Protein AF-A0A2A3K2S1-F1 (afdb_monomer_lite)

pLDDT: mean 82.71, std 12.54, range [35.12, 93.5]

Radius of gyration: 16.86 Å; chains: 1; bounding box: 34×57×52 Å

Secondary structure (DSSP, 8-state):
-----------HHHHHHHHHHHHHHHHHHHTTT-----SHHHHHHHHHHTTT----GGGHHHHHHHHHHHHHHHHHHSTTHHHHHHHS--TT---SSHHHHHHHHHHHHHHHHHHHHHHHHHHHHHHHHHH--

Foldseek 3Di:
DDPPPPVPPCDLVNLLVQLLVLLLVLLVLPVPLPQPPDDPLLVVQSVCSNVSVQQDPVCPVSLVSVLVSLLVVLCVVPNPVSVVLVPDDCVPPDDPDPSNVSSSVSNNSSVSNVVSNVVSVVVVVVVVVVVVD

Organism: NCBI:txid1779329

Structure (mmCIF, N/CA/C/O backbone):
data_AF-A0A2A3K2S1-F1
#
_entry.id   AF-A0A2A3K2S1-F1
#
loop_
_atom_site.group_PDB
_atom_site.id
_atom_site.type_symbol
_atom_site.label_atom_id
_atom_site.label_alt_id
_atom_site.label_comp_id
_atom_site.label_asym_id
_atom_site.label_entity_id
_atom_site.label_seq_id
_atom_site.pdbx_PDB_ins_code
_atom_site.Cartn_x
_atom_site.Cartn_y
_atom_site.Cartn_z
_atom_site.occupancy
_atom_site.B_iso_or_equiv
_atom_site.auth_seq_id
_atom_site.auth_comp_id
_atom_site.auth_asym_id
_atom_site.auth_atom_id
_atom_site.pdbx_PDB_model_num
ATOM 1 N N . MET A 1 1 ? -2.572 38.953 6.526 1.00 39.50 1 MET A N 1
ATOM 2 C CA . MET A 1 1 ? -3.295 37.795 5.959 1.00 39.50 1 MET A CA 1
ATOM 3 C C . MET A 1 1 ? -2.946 36.579 6.797 1.00 39.50 1 MET A C 1
ATOM 5 O O . MET A 1 1 ? -1.830 36.091 6.692 1.00 39.50 1 MET A O 1
ATOM 9 N N . SER A 1 2 ? -3.841 36.164 7.693 1.00 35.12 2 SER A N 1
ATOM 10 C CA . SER A 1 2 ? -3.655 34.945 8.485 1.00 35.12 2 SER A CA 1
ATOM 11 C C . SER A 1 2 ? -4.175 33.776 7.658 1.00 35.12 2 SER A C 1
ATOM 13 O O . SER A 1 2 ? -5.363 33.738 7.340 1.00 35.12 2 SER A O 1
ATOM 15 N N . TYR A 1 3 ? -3.296 32.859 7.260 1.00 40.12 3 TYR A N 1
ATOM 16 C CA . TYR A 1 3 ? -3.715 31.600 6.656 1.00 40.12 3 TYR A CA 1
ATOM 17 C C . TYR A 1 3 ? -4.385 30.765 7.746 1.00 40.12 3 TYR A C 1
ATOM 19 O O . TYR A 1 3 ? -3.714 30.129 8.556 1.00 40.12 3 TYR A O 1
ATOM 27 N N . ASN A 1 4 ? -5.718 30.778 7.779 1.00 38.12 4 ASN A N 1
ATOM 28 C CA . ASN A 1 4 ? -6.486 29.767 8.490 1.00 38.12 4 ASN A CA 1
ATOM 29 C C . ASN A 1 4 ? -6.264 28.432 7.770 1.00 38.12 4 ASN A C 1
ATOM 31 O O . ASN A 1 4 ? -7.020 28.051 6.880 1.00 38.12 4 ASN A O 1
ATOM 35 N N . TYR A 1 5 ? -5.199 27.724 8.145 1.00 42.50 5 TYR A N 1
ATOM 36 C CA . TYR A 1 5 ? -5.083 26.294 7.906 1.00 42.50 5 TYR A CA 1
ATOM 37 C C . TYR A 1 5 ? -6.125 25.619 8.801 1.00 42.50 5 TYR A C 1
ATOM 39 O O . TYR A 1 5 ? -5.832 25.156 9.903 1.00 42.50 5 TYR A O 1
ATOM 47 N N . THR A 1 6 ? -7.380 25.595 8.356 1.00 43.88 6 THR A N 1
ATOM 48 C CA . THR A 1 6 ? -8.365 24.668 8.904 1.00 43.88 6 THR A CA 1
ATOM 49 C C . THR A 1 6 ? -7.849 23.285 8.540 1.00 43.88 6 THR A C 1
ATOM 51 O O . THR A 1 6 ? -8.040 22.809 7.422 1.00 43.88 6 THR A O 1
ATOM 54 N N . ARG A 1 7 ? -7.087 22.675 9.453 1.00 49.44 7 ARG A N 1
ATOM 55 C CA . ARG A 1 7 ? -6.652 21.284 9.368 1.00 49.44 7 ARG A CA 1
ATOM 56 C C . ARG A 1 7 ? -7.932 20.469 9.217 1.00 49.44 7 ARG A C 1
ATOM 58 O O . ARG A 1 7 ? -8.627 20.260 10.203 1.00 49.44 7 ARG A O 1
ATOM 65 N N . ARG A 1 8 ? -8.299 20.111 7.979 1.00 54.50 8 ARG A N 1
ATOM 66 C CA . ARG A 1 8 ? -9.458 19.254 7.714 1.00 54.50 8 ARG A CA 1
ATOM 67 C C . ARG A 1 8 ? -9.232 18.006 8.543 1.00 54.50 8 ARG A C 1
ATOM 69 O O . ARG A 1 8 ? -8.239 17.305 8.346 1.00 54.50 8 ARG A O 1
ATOM 76 N N . GLU A 1 9 ? -10.089 17.802 9.530 1.00 67.00 9 GLU A N 1
ATOM 77 C CA . GLU A 1 9 ? -10.007 16.638 10.382 1.00 67.00 9 GLU A CA 1
ATOM 78 C C . GLU A 1 9 ? -10.277 15.429 9.491 1.00 67.00 9 GLU A C 1
ATOM 80 O O . GLU A 1 9 ? -11.382 15.224 8.997 1.00 67.00 9 GLU A O 1
ATOM 85 N N . VAL A 1 10 ? -9.214 14.694 9.170 1.00 77.12 10 VAL A N 1
ATOM 86 C CA . VAL A 1 10 ? -9.299 13.531 8.295 1.00 77.12 10 VAL A CA 1
ATOM 87 C C . VAL A 1 10 ? -10.130 12.493 9.034 1.00 77.12 10 VAL A C 1
ATOM 89 O O . VAL A 1 10 ? -9.666 11.974 10.048 1.00 77.12 10 VAL A O 1
ATOM 92 N N . THR A 1 11 ? -11.357 12.225 8.588 1.00 87.62 11 THR A N 1
ATOM 93 C CA . THR A 1 11 ? -12.287 11.323 9.283 1.00 87.62 11 THR A CA 1
ATOM 94 C C . THR A 1 11 ? -11.838 9.863 9.174 1.00 87.62 11 THR A C 1
ATOM 96 O O . THR A 1 11 ? -10.968 9.520 8.370 1.00 87.62 11 THR A O 1
ATOM 99 N N . ILE A 1 12 ? -12.356 8.997 10.050 1.00 88.31 12 ILE A N 1
ATOM 100 C CA . ILE A 1 12 ? -11.995 7.571 10.000 1.00 88.31 12 ILE A CA 1
ATOM 101 C C . ILE A 1 12 ? -12.606 6.899 8.766 1.00 88.31 12 ILE A C 1
ATOM 103 O O . ILE A 1 12 ? -11.962 6.056 8.151 1.00 88.31 12 ILE A O 1
ATOM 107 N N . GLU A 1 13 ? -13.794 7.342 8.367 1.00 89.75 13 GLU A N 1
ATOM 108 C CA . GLU A 1 13 ? 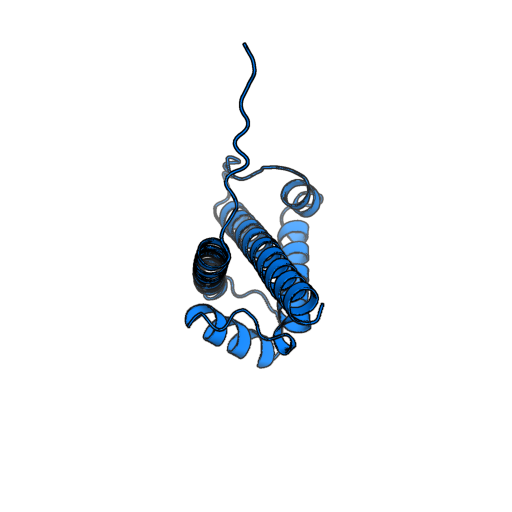-14.523 6.912 7.179 1.00 89.75 13 GLU A CA 1
ATOM 109 C C . GLU A 1 13 ? -13.726 7.237 5.919 1.00 89.75 13 GLU A C 1
ATOM 111 O O . GLU A 1 13 ? -13.501 6.358 5.093 1.00 89.75 13 GLU A O 1
ATOM 116 N N . TYR A 1 14 ? -13.202 8.463 5.825 1.00 90.31 14 TYR A N 1
ATOM 117 C CA . TYR A 1 14 ? -12.339 8.861 4.717 1.00 90.31 14 TYR A CA 1
ATOM 118 C C . TYR A 1 14 ? -11.067 8.007 4.654 1.00 90.31 14 TYR A C 1
ATOM 120 O O . TYR A 1 14 ? -10.665 7.566 3.582 1.00 90.31 14 TYR A O 1
ATOM 128 N N . LEU A 1 15 ? -10.424 7.736 5.798 1.00 90.81 15 LEU A N 1
ATOM 129 C CA . LEU A 1 15 ? -9.251 6.858 5.826 1.00 90.81 15 LEU A CA 1
ATOM 130 C C . LEU A 1 15 ? -9.605 5.424 5.420 1.00 90.81 15 LEU A C 1
ATOM 132 O O . LEU A 1 15 ? -8.823 4.798 4.715 1.00 90.81 15 LEU A O 1
ATOM 136 N N . ALA A 1 16 ? -10.757 4.901 5.842 1.00 91.00 16 ALA A N 1
ATOM 137 C CA . ALA A 1 16 ? -11.225 3.576 5.446 1.00 91.00 16 ALA A CA 1
ATOM 138 C C . ALA A 1 16 ? -11.445 3.487 3.932 1.00 91.00 16 ALA A C 1
ATOM 140 O O . ALA A 1 16 ? -10.903 2.584 3.295 1.00 91.00 16 ALA A O 1
ATOM 141 N N . GLU A 1 17 ? -12.152 4.455 3.350 1.00 92.19 17 GLU A N 1
ATOM 142 C CA . GLU A 1 17 ? -12.365 4.552 1.904 1.00 92.19 17 GLU A CA 1
ATOM 143 C C . GLU A 1 17 ? -11.037 4.638 1.139 1.00 92.19 17 GLU A C 1
ATOM 145 O O . GLU A 1 17 ? -10.824 3.912 0.164 1.00 92.19 17 GLU A O 1
ATOM 150 N N . LEU A 1 18 ? -10.109 5.470 1.618 1.00 91.56 18 LEU A N 1
ATOM 151 C CA . LEU A 1 18 ? -8.794 5.646 1.012 1.00 91.56 18 LEU A CA 1
ATOM 152 C C . LEU A 1 18 ? -7.985 4.339 1.022 1.00 91.56 18 LEU A C 1
ATOM 154 O O . LEU A 1 18 ? -7.410 3.954 0.005 1.00 91.56 18 LEU A O 1
ATOM 158 N N . VAL A 1 19 ? -7.966 3.624 2.152 1.00 93.38 19 VAL A N 1
ATOM 159 C CA . VAL A 1 19 ? -7.259 2.339 2.266 1.00 93.38 19 VAL A CA 1
ATOM 160 C C . VAL A 1 19 ? -7.872 1.291 1.341 1.00 93.38 19 VAL A C 1
ATOM 162 O O . VAL A 1 19 ? -7.123 0.595 0.660 1.00 93.38 19 VAL A O 1
ATOM 165 N N . ILE A 1 20 ? -9.203 1.185 1.288 1.00 92.75 20 ILE A N 1
ATOM 166 C CA . ILE A 1 20 ? -9.900 0.237 0.404 1.00 92.75 20 ILE A CA 1
ATOM 167 C C . ILE A 1 20 ? -9.581 0.546 -1.064 1.00 92.75 20 ILE A C 1
ATOM 169 O O . ILE A 1 20 ? -9.239 -0.360 -1.825 1.00 92.75 20 ILE A O 1
ATOM 173 N N . THR A 1 21 ? -9.608 1.824 -1.445 1.00 92.06 21 THR A N 1
ATOM 174 C CA . THR A 1 21 ? -9.297 2.273 -2.809 1.00 92.06 21 THR A CA 1
ATOM 175 C C . THR A 1 21 ? -7.864 1.916 -3.205 1.00 92.06 21 THR A C 1
ATOM 177 O O . THR A 1 21 ? -7.638 1.323 -4.263 1.00 92.06 21 THR A O 1
ATOM 180 N N . HIS A 1 22 ? -6.882 2.212 -2.348 1.00 92.69 22 HIS A N 1
ATOM 181 C CA . HIS A 1 22 ? -5.489 1.863 -2.630 1.00 92.69 22 HIS A CA 1
ATOM 182 C C . HIS A 1 22 ? -5.251 0.347 -2.631 1.00 92.69 22 HIS A C 1
ATOM 184 O O . HIS A 1 22 ? -4.453 -0.137 -3.429 1.00 92.69 22 HIS A O 1
ATOM 190 N N . ALA A 1 23 ? -5.952 -0.415 -1.790 1.00 90.94 23 ALA A N 1
ATOM 191 C CA . ALA A 1 23 ? -5.841 -1.871 -1.744 1.00 90.94 23 ALA A CA 1
ATOM 192 C C . ALA A 1 23 ? -6.355 -2.544 -3.023 1.00 90.94 23 ALA A C 1
ATOM 194 O O . ALA A 1 23 ? -5.703 -3.453 -3.547 1.00 90.94 23 ALA A O 1
ATOM 195 N N . ALA A 1 24 ? -7.492 -2.078 -3.546 1.00 88.25 24 ALA A N 1
ATOM 196 C CA . ALA A 1 24 ? -8.015 -2.521 -4.834 1.00 88.25 24 ALA A CA 1
ATOM 197 C C . ALA A 1 24 ? -7.027 -2.178 -5.957 1.00 88.25 24 ALA A C 1
ATOM 199 O O . ALA A 1 24 ? -6.598 -3.062 -6.697 1.00 88.25 24 ALA A O 1
ATOM 200 N N . GLY A 1 25 ? -6.554 -0.926 -5.993 1.00 87.06 25 GLY A N 1
ATOM 201 C CA . GLY A 1 25 ? -5.570 -0.478 -6.976 1.00 87.06 25 GLY A CA 1
ATOM 202 C C . GLY A 1 25 ? -4.254 -1.262 -6.938 1.00 87.06 25 GLY A C 1
ATOM 203 O O . GLY A 1 25 ? -3.698 -1.549 -7.996 1.00 87.06 25 GLY A O 1
ATOM 204 N N . LEU A 1 26 ? -3.766 -1.624 -5.746 1.00 88.06 26 LEU A N 1
ATOM 205 C CA . LEU A 1 26 ? -2.585 -2.473 -5.569 1.00 88.06 26 LEU A CA 1
ATOM 206 C C . LEU A 1 26 ? -2.838 -3.905 -6.064 1.00 88.06 26 LEU A C 1
ATOM 208 O O . LEU A 1 26 ? -1.985 -4.496 -6.722 1.00 88.06 26 LEU A O 1
ATOM 212 N N . SER A 1 27 ? -4.010 -4.466 -5.765 1.00 86.62 27 SER A N 1
ATOM 213 C CA . SER A 1 27 ? -4.372 -5.831 -6.167 1.00 86.62 27 SER A CA 1
ATOM 214 C C . SER A 1 27 ? -4.496 -5.965 -7.686 1.00 86.62 27 SER A C 1
ATOM 216 O O . SER A 1 27 ? -4.009 -6.941 -8.265 1.00 86.62 27 SER A O 1
ATOM 218 N N . ASP A 1 28 ? -5.083 -4.960 -8.336 1.00 85.56 28 ASP A N 1
ATOM 219 C CA . ASP A 1 28 ? -5.253 -4.916 -9.788 1.00 85.56 28 ASP A CA 1
ATOM 220 C C . ASP A 1 28 ? -3.914 -4.788 -10.518 1.00 85.56 28 ASP A C 1
ATOM 222 O O . ASP A 1 28 ? -3.673 -5.506 -11.490 1.00 85.56 28 ASP A O 1
ATOM 226 N N . CYS A 1 29 ? -3.005 -3.930 -10.034 1.00 82.81 29 CYS A N 1
ATOM 227 C CA . CYS A 1 29 ? -1.687 -3.786 -10.653 1.00 82.81 29 CYS A CA 1
ATOM 228 C C . CYS A 1 29 ? -0.750 -4.966 -10.355 1.00 82.81 29 CYS A C 1
ATOM 230 O O . CYS A 1 29 ? 0.172 -5.222 -11.126 1.00 82.81 29 CYS A O 1
ATOM 232 N N . TRP A 1 30 ? -0.989 -5.714 -9.272 1.00 80.75 30 TRP A N 1
ATOM 233 C CA . TRP A 1 30 ? -0.172 -6.873 -8.911 1.00 80.75 30 TRP A CA 1
ATOM 234 C C . TRP A 1 30 ? -0.399 -8.084 -9.814 1.00 80.75 30 TRP A C 1
ATOM 236 O O . TRP A 1 30 ? 0.555 -8.743 -10.227 1.00 80.75 30 TRP A O 1
ATOM 246 N N . ARG A 1 31 ? -1.663 -8.383 -10.134 1.00 72.69 31 ARG A N 1
ATOM 247 C CA . ARG A 1 31 ? -2.060 -9.580 -10.893 1.00 72.69 31 ARG A CA 1
ATOM 248 C C . ARG A 1 31 ? -1.275 -9.794 -12.206 1.00 72.69 31 ARG A C 1
ATOM 250 O O . ARG A 1 31 ? -0.895 -10.936 -12.452 1.00 72.69 31 ARG A O 1
ATOM 257 N N . PRO A 1 32 ? -1.000 -8.769 -13.039 1.00 68.31 32 PRO A N 1
ATOM 258 C CA . PRO A 1 32 ? -0.224 -8.942 -14.271 1.00 68.31 32 PRO A CA 1
ATOM 259 C C . PRO A 1 32 ? 1.304 -8.917 -14.085 1.00 68.31 32 PRO A C 1
ATOM 261 O O . PRO A 1 32 ? 2.024 -9.303 -15.003 1.00 68.31 32 PRO A O 1
ATOM 264 N N . ALA A 1 33 ? 1.825 -8.465 -12.941 1.00 64.88 33 ALA A N 1
ATOM 265 C CA . ALA A 1 33 ? 3.247 -8.143 -12.791 1.00 64.88 33 ALA A CA 1
ATOM 266 C C . ALA A 1 33 ? 4.176 -9.359 -12.681 1.00 64.88 33 ALA A C 1
ATOM 268 O O . ALA A 1 33 ? 5.383 -9.213 -12.838 1.00 64.88 33 ALA A O 1
ATOM 269 N N . SER A 1 34 ? 3.631 -10.555 -12.426 1.00 65.75 34 SER A N 1
ATOM 270 C CA . SER A 1 34 ? 4.384 -11.821 -12.362 1.00 65.75 34 SER A CA 1
ATOM 271 C C . SER A 1 34 ? 5.621 -11.784 -11.444 1.00 65.75 34 SER A C 1
ATOM 273 O O . SER A 1 34 ? 6.560 -12.555 -11.632 1.00 65.75 34 SER A O 1
ATOM 275 N N . LEU A 1 35 ? 5.630 -10.895 -10.442 1.00 71.19 35 LEU A N 1
ATOM 276 C CA . LEU A 1 35 ? 6.706 -10.802 -9.460 1.00 71.19 35 LEU A CA 1
ATOM 277 C C . LEU A 1 35 ? 6.710 -12.058 -8.595 1.00 71.19 35 LEU A C 1
ATOM 279 O O . LEU A 1 35 ? 5.676 -12.441 -8.041 1.00 71.19 35 LEU A O 1
ATOM 283 N N . ASN A 1 36 ? 7.877 -12.688 -8.466 1.00 67.56 36 ASN A N 1
ATOM 284 C CA . ASN A 1 36 ? 8.015 -13.924 -7.710 1.00 67.56 36 ASN A CA 1
ATOM 285 C C . ASN A 1 36 ? 8.048 -13.636 -6.201 1.00 67.56 36 ASN A C 1
ATOM 287 O O . ASN A 1 36 ? 9.101 -13.613 -5.568 1.00 67.56 36 ASN A O 1
ATOM 291 N N . VAL A 1 37 ? 6.877 -13.375 -5.624 1.00 70.56 37 VAL A N 1
ATOM 292 C CA . VAL A 1 37 ? 6.666 -13.443 -4.178 1.00 70.56 37 VAL A CA 1
ATOM 293 C C . VAL A 1 37 ? 6.137 -14.838 -3.897 1.00 70.56 37 VAL A C 1
ATOM 295 O O . VAL A 1 37 ? 5.006 -15.156 -4.242 1.00 70.56 37 VAL A O 1
ATOM 298 N N . GLU A 1 38 ? 6.955 -15.714 -3.326 1.00 64.38 38 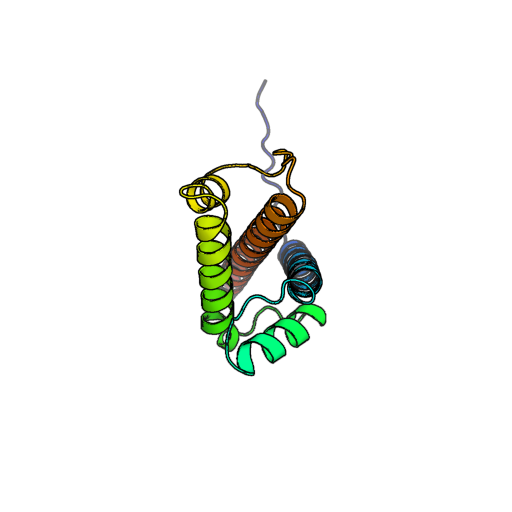GLU A N 1
ATOM 299 C CA . GLU A 1 38 ? 6.531 -17.095 -3.103 1.00 64.38 38 GLU A CA 1
ATOM 300 C C . GLU A 1 38 ? 5.462 -17.206 -1.998 1.00 64.38 38 GLU A C 1
ATOM 302 O O . GLU A 1 38 ? 5.477 -16.502 -0.986 1.00 64.38 38 GLU A O 1
ATOM 307 N N . GLY A 1 39 ? 4.530 -18.149 -2.179 1.00 67.44 39 GLY A N 1
ATOM 308 C CA . GLY A 1 39 ? 3.707 -18.700 -1.098 1.00 67.44 39 GLY A CA 1
ATOM 309 C C . GLY A 1 39 ? 2.249 -18.233 -1.049 1.00 67.44 39 GLY A C 1
ATOM 310 O O . GLY A 1 39 ? 1.951 -17.050 -1.004 1.00 67.44 39 GLY A O 1
ATOM 311 N N . ARG A 1 40 ? 1.317 -19.188 -0.932 1.00 75.88 40 ARG A N 1
ATOM 312 C CA . ARG A 1 40 ? -0.158 -19.025 -0.918 1.00 75.88 40 ARG A CA 1
ATOM 313 C C . ARG A 1 40 ? -0.709 -17.835 -0.111 1.00 75.88 40 ARG A C 1
ATOM 315 O O . ARG A 1 40 ? -1.761 -17.296 -0.438 1.00 75.88 40 ARG A O 1
ATOM 322 N N . ARG A 1 41 ? 0.002 -17.416 0.939 1.00 80.38 41 ARG A N 1
ATOM 323 C CA . ARG A 1 41 ? -0.373 -16.308 1.826 1.00 80.38 41 ARG A CA 1
ATOM 324 C C . ARG A 1 41 ? -0.464 -14.956 1.107 1.00 80.38 41 ARG A C 1
ATOM 326 O O . ARG A 1 41 ? -1.375 -14.199 1.417 1.00 80.38 41 ARG A O 1
ATOM 333 N N . HIS A 1 42 ? 0.419 -14.658 0.148 1.00 83.25 42 HIS A N 1
ATOM 334 C CA . HIS A 1 42 ? 0.349 -13.383 -0.582 1.00 83.25 42 HIS A CA 1
ATOM 335 C C . HIS A 1 42 ? -0.874 -13.332 -1.511 1.00 83.25 42 HIS A C 1
ATOM 337 O O . HIS A 1 42 ? -1.551 -12.311 -1.573 1.00 83.25 42 HIS A O 1
ATOM 343 N N . GLN A 1 43 ? -1.205 -14.444 -2.177 1.00 82.50 43 GLN A N 1
ATOM 344 C CA . GLN A 1 43 ? -2.372 -14.527 -3.064 1.00 82.50 43 GLN A CA 1
ATOM 345 C C . GLN A 1 43 ? -3.663 -14.310 -2.277 1.00 82.50 43 GLN A C 1
ATOM 347 O O . GLN A 1 43 ? -4.475 -13.465 -2.640 1.00 82.50 43 GLN A O 1
ATOM 352 N N . MET A 1 44 ? -3.798 -14.994 -1.137 1.00 84.81 44 MET A N 1
ATOM 353 C CA . MET A 1 44 ? -4.952 -14.832 -0.251 1.00 84.81 44 MET A CA 1
ATOM 354 C C . MET A 1 44 ? -5.078 -13.402 0.296 1.00 84.81 44 MET A C 1
ATOM 356 O O . MET A 1 44 ? -6.191 -12.892 0.414 1.00 84.81 44 MET A O 1
ATOM 360 N N . MET A 1 45 ? -3.957 -12.745 0.613 1.00 90.50 45 MET A N 1
ATOM 361 C CA . MET A 1 45 ? -3.942 -11.339 1.031 1.00 90.50 45 MET A CA 1
ATOM 362 C C . MET A 1 45 ? -4.458 -10.421 -0.087 1.00 90.50 45 MET A C 1
ATOM 364 O O . MET A 1 45 ? -5.334 -9.601 0.164 1.00 90.50 45 MET A O 1
ATOM 368 N N . LEU A 1 46 ? -3.977 -10.578 -1.323 1.00 86.12 46 LEU A N 1
ATOM 369 C CA . LEU A 1 46 ? -4.415 -9.755 -2.460 1.00 86.12 46 LEU A CA 1
ATOM 370 C C . LEU A 1 46 ? -5.896 -9.978 -2.803 1.00 86.12 46 LEU A C 1
ATOM 372 O O . LEU A 1 46 ? -6.626 -9.028 -3.070 1.00 86.12 46 LEU A O 1
ATOM 376 N N . GLU A 1 47 ? -6.384 -11.217 -2.731 1.00 86.62 47 GLU A N 1
ATOM 377 C CA . GLU A 1 47 ? -7.812 -11.527 -2.901 1.00 86.62 47 GLU A CA 1
ATOM 378 C C . GLU A 1 47 ? -8.689 -10.898 -1.812 1.00 86.62 47 GLU A C 1
ATOM 380 O O . GLU A 1 47 ? -9.846 -10.543 -2.045 1.00 86.62 47 GLU A O 1
ATOM 385 N N . ARG A 1 48 ? -8.168 -10.793 -0.590 1.00 89.00 48 ARG A N 1
ATOM 386 C CA . ARG A 1 48 ? -8.834 -10.099 0.513 1.00 89.00 48 ARG A CA 1
ATOM 387 C C . ARG A 1 48 ? -8.816 -8.585 0.315 1.00 89.00 48 ARG A C 1
ATOM 389 O O . ARG A 1 48 ? -9.852 -7.947 0.467 1.00 89.00 48 ARG A O 1
ATOM 396 N N . PHE A 1 49 ? -7.690 -8.021 -0.109 1.00 90.44 49 PHE A N 1
ATOM 397 C CA . PHE A 1 49 ? -7.560 -6.596 -0.419 1.00 90.44 49 PHE A CA 1
ATOM 398 C C . PHE A 1 49 ? -8.517 -6.154 -1.526 1.00 90.44 49 PHE A C 1
ATOM 400 O O . PHE A 1 49 ? -9.197 -5.144 -1.360 1.00 90.44 49 PHE A O 1
ATOM 407 N N . ALA A 1 50 ? -8.672 -6.954 -2.584 1.00 86.12 50 ALA A N 1
ATOM 408 C CA . ALA A 1 50 ? -9.653 -6.711 -3.643 1.00 86.12 50 ALA A CA 1
ATOM 409 C C . ALA A 1 50 ? -11.115 -6.689 -3.146 1.00 86.12 50 ALA A C 1
ATOM 411 O O . ALA A 1 50 ? -11.982 -6.123 -3.804 1.00 86.12 50 ALA A O 1
ATOM 412 N N . ARG A 1 51 ? -11.398 -7.292 -1.984 1.00 87.25 51 ARG A N 1
ATOM 413 C CA . ARG A 1 51 ? -12.720 -7.298 -1.331 1.00 87.25 51 ARG A CA 1
ATOM 414 C C . ARG A 1 51 ? -12.862 -6.248 -0.223 1.00 87.25 51 ARG A C 1
ATOM 416 O O . ARG A 1 51 ? -13.925 -6.159 0.380 1.00 87.25 51 ARG A O 1
ATOM 423 N N . GLY A 1 52 ? -11.817 -5.463 0.048 1.00 85.44 52 GLY A N 1
ATOM 424 C CA . GLY A 1 52 ? -11.802 -4.451 1.109 1.00 85.44 52 GLY A CA 1
ATOM 425 C C . GLY A 1 52 ? -11.348 -4.958 2.485 1.00 85.44 52 GLY A C 1
ATOM 426 O O . GLY A 1 52 ? -11.277 -4.170 3.427 1.00 85.44 52 GLY A O 1
ATOM 427 N N . ASP A 1 53 ? -10.955 -6.229 2.615 1.00 89.19 53 ASP A N 1
ATOM 428 C CA . ASP A 1 53 ? -10.447 -6.806 3.868 1.00 89.19 53 ASP A CA 1
ATOM 429 C C . ASP A 1 53 ? -8.976 -6.426 4.094 1.00 89.19 53 ASP A C 1
ATOM 431 O O . ASP A 1 53 ? -8.062 -7.231 3.904 1.00 89.19 53 ASP A O 1
ATOM 435 N N . VAL A 1 54 ? -8.745 -5.177 4.500 1.00 89.56 54 VAL A N 1
ATOM 436 C CA . VAL A 1 54 ? -7.425 -4.517 4.468 1.00 89.56 54 VAL A CA 1
ATOM 437 C C . VAL A 1 54 ? -6.760 -4.329 5.829 1.00 89.56 54 VAL A C 1
ATOM 439 O O . VAL A 1 54 ? -5.608 -3.912 5.894 1.00 89.56 54 VAL A O 1
ATOM 442 N N . LEU A 1 55 ? -7.454 -4.611 6.934 1.00 88.38 55 LEU A N 1
ATOM 443 C CA . LEU A 1 55 ? -6.981 -4.303 8.293 1.00 88.38 55 LEU A CA 1
ATOM 444 C C . LEU A 1 55 ? -6.459 -5.506 9.088 1.00 88.38 55 LEU A C 1
ATOM 446 O O . LEU A 1 55 ? -6.088 -5.337 10.244 1.00 88.38 55 LEU A O 1
ATOM 450 N N . ASP A 1 56 ? -6.405 -6.698 8.498 1.00 88.31 56 ASP A N 1
ATOM 451 C CA . ASP A 1 56 ? -5.934 -7.901 9.189 1.00 88.31 56 ASP A CA 1
ATOM 452 C C . ASP A 1 56 ? -4.425 -7.831 9.463 1.00 88.31 56 ASP A C 1
ATOM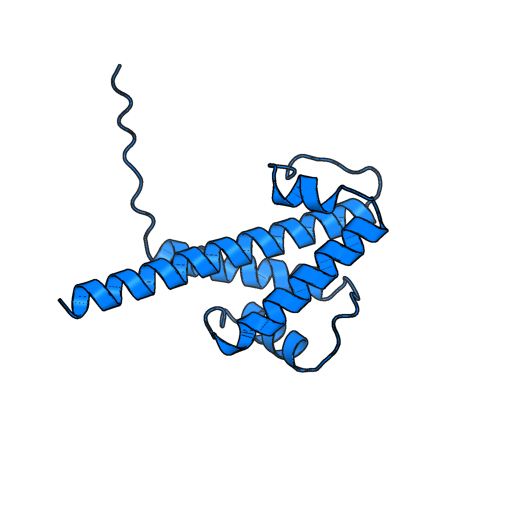 454 O O . ASP A 1 56 ? -3.608 -7.717 8.547 1.00 88.31 56 ASP A O 1
ATOM 458 N N . ASP A 1 57 ? -4.050 -7.918 10.735 1.00 87.25 57 ASP A N 1
ATOM 459 C CA . ASP A 1 57 ? -2.661 -7.875 11.198 1.00 87.25 57 ASP A CA 1
ATOM 460 C C . ASP A 1 57 ? -1.838 -9.065 10.680 1.00 87.25 57 ASP A C 1
ATOM 462 O O . ASP A 1 57 ? -0.618 -8.976 10.532 1.00 87.25 57 ASP A O 1
ATOM 466 N N . ARG A 1 58 ? -2.494 -10.181 10.337 1.00 87.19 58 ARG A N 1
ATOM 467 C CA . ARG A 1 58 ? -1.828 -11.364 9.773 1.00 87.19 58 ARG A CA 1
ATOM 468 C C . ARG A 1 58 ? -1.248 -11.103 8.384 1.00 87.19 58 ARG A C 1
ATOM 470 O O . ARG A 1 58 ? -0.426 -11.901 7.930 1.00 87.19 58 ARG A O 1
ATOM 477 N N . ASP A 1 59 ? -1.623 -10.014 7.725 1.00 88.88 59 ASP A N 1
ATOM 478 C CA . ASP A 1 59 ? -1.093 -9.663 6.409 1.00 88.88 59 ASP A CA 1
ATOM 479 C C . ASP A 1 59 ? 0.210 -8.872 6.473 1.00 88.88 59 ASP A C 1
ATOM 481 O O . ASP A 1 59 ? 0.874 -8.747 5.451 1.00 88.88 59 ASP A O 1
ATOM 485 N N . ASP A 1 60 ? 0.615 -8.374 7.647 1.00 90.00 60 ASP A N 1
ATOM 486 C CA . ASP A 1 60 ? 1.750 -7.449 7.776 1.00 90.00 60 ASP A CA 1
ATOM 487 C C . ASP A 1 60 ? 3.037 -8.031 7.165 1.00 90.00 60 ASP A C 1
ATOM 489 O O . ASP A 1 60 ? 3.682 -7.386 6.340 1.00 90.00 60 ASP A O 1
ATOM 493 N N . ALA A 1 61 ? 3.352 -9.291 7.476 1.00 88.75 61 ALA A N 1
ATOM 494 C CA . ALA A 1 61 ? 4.528 -9.972 6.930 1.00 88.75 61 ALA A CA 1
ATOM 495 C C . ALA A 1 61 ? 4.440 -10.207 5.410 1.00 88.75 61 ALA A C 1
ATOM 497 O O . ALA A 1 61 ? 5.447 -10.133 4.709 1.00 88.75 61 ALA A O 1
ATOM 498 N N . ALA A 1 62 ? 3.242 -10.490 4.887 1.00 88.50 62 ALA A N 1
ATOM 499 C CA . ALA A 1 62 ? 3.040 -10.704 3.4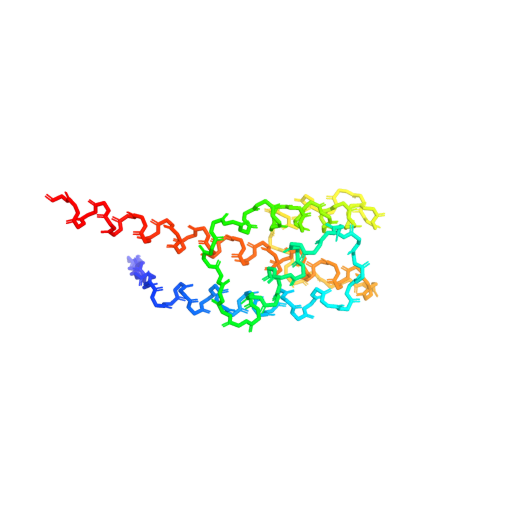55 1.00 88.50 62 ALA A CA 1
ATOM 500 C C . ALA A 1 62 ? 3.121 -9.379 2.679 1.00 88.50 62 ALA A C 1
ATOM 502 O O . ALA A 1 62 ? 3.745 -9.323 1.622 1.00 88.50 62 ALA A O 1
ATOM 503 N N . LEU A 1 63 ? 2.564 -8.300 3.234 1.00 89.94 63 LEU A N 1
ATOM 504 C CA . LEU A 1 63 ? 2.641 -6.952 2.677 1.00 89.94 63 LEU A CA 1
ATOM 505 C C . LEU A 1 63 ? 4.079 -6.414 2.675 1.00 89.94 63 LEU A C 1
ATOM 507 O O . LEU A 1 63 ? 4.490 -5.743 1.725 1.00 89.94 63 LEU A O 1
ATOM 511 N N . GLU A 1 64 ? 4.852 -6.715 3.719 1.00 90.62 64 GLU A N 1
ATOM 512 C CA . GLU A 1 64 ? 6.274 -6.379 3.782 1.00 90.62 64 GLU A CA 1
ATOM 513 C C . GLU A 1 64 ? 7.081 -7.149 2.729 1.00 90.62 64 GLU A C 1
ATOM 515 O O . GLU A 1 64 ? 7.907 -6.556 2.035 1.00 90.62 64 GLU A O 1
ATOM 520 N N . ALA A 1 65 ? 6.819 -8.450 2.562 1.00 89.12 65 ALA A N 1
ATOM 521 C CA . ALA A 1 65 ? 7.465 -9.265 1.533 1.00 89.12 65 ALA A CA 1
ATOM 522 C C . ALA A 1 65 ? 7.160 -8.750 0.116 1.00 89.12 65 ALA A C 1
ATOM 524 O O . ALA A 1 65 ? 8.070 -8.634 -0.703 1.00 89.12 65 ALA A O 1
ATOM 525 N N . VAL A 1 66 ? 5.906 -8.364 -0.143 1.00 88.31 66 VAL A N 1
ATOM 526 C CA . VAL A 1 66 ? 5.484 -7.698 -1.386 1.00 88.31 66 VAL A CA 1
ATOM 527 C C . VAL A 1 66 ? 6.279 -6.413 -1.630 1.00 88.31 66 VAL A C 1
ATOM 529 O O . VAL A 1 66 ? 6.817 -6.221 -2.719 1.00 88.31 66 VAL A O 1
ATOM 532 N N . GLY A 1 67 ? 6.420 -5.565 -0.608 1.00 90.38 67 GLY A N 1
ATOM 533 C CA . GLY A 1 67 ? 7.207 -4.335 -0.705 1.00 90.38 67 GLY A CA 1
ATOM 534 C C . GLY A 1 67 ? 8.680 -4.588 -1.010 1.00 90.38 67 GLY A C 1
ATOM 535 O O . GLY A 1 67 ? 9.252 -3.951 -1.889 1.00 90.38 67 GLY A O 1
ATOM 536 N N . LYS A 1 68 ? 9.291 -5.560 -0.325 1.00 90.75 68 LYS A N 1
ATOM 537 C CA . LYS A 1 68 ? 10.686 -5.962 -0.560 1.00 90.75 68 LYS A CA 1
ATOM 538 C C . LYS A 1 68 ? 10.904 -6.467 -1.984 1.00 90.75 68 LYS A C 1
ATOM 540 O O . LYS A 1 68 ? 11.899 -6.097 -2.599 1.00 90.75 68 LYS A O 1
ATOM 545 N N . ALA A 1 69 ? 9.977 -7.264 -2.510 1.00 88.94 69 ALA A N 1
ATOM 546 C CA . ALA A 1 69 ? 10.054 -7.759 -3.879 1.00 88.94 69 ALA A CA 1
ATOM 547 C C . ALA A 1 69 ? 9.932 -6.629 -4.913 1.00 88.94 69 ALA A C 1
ATOM 549 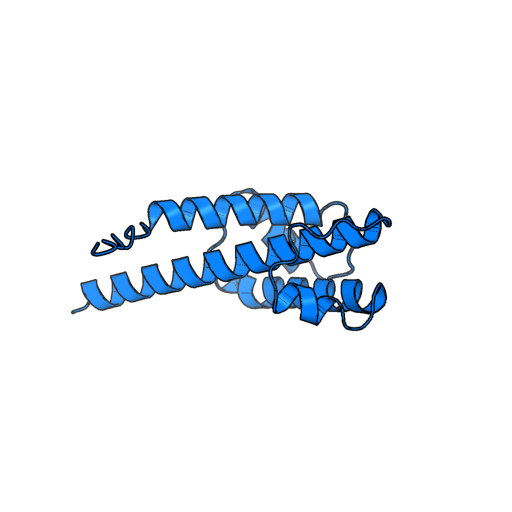O O . ALA A 1 69 ? 10.717 -6.601 -5.853 1.00 88.94 69 ALA A O 1
ATOM 550 N N . LEU A 1 70 ? 9.021 -5.667 -4.711 1.00 88.94 70 LEU A N 1
ATOM 551 C CA . LEU A 1 70 ? 8.908 -4.488 -5.582 1.00 88.94 70 LEU A CA 1
ATOM 552 C C . LEU A 1 70 ? 10.181 -3.650 -5.589 1.00 88.94 70 LEU A C 1
ATOM 554 O O . LEU A 1 70 ? 10.654 -3.255 -6.648 1.00 88.94 70 LEU A O 1
ATOM 558 N N . ILE A 1 71 ? 10.733 -3.387 -4.405 1.00 90.88 71 ILE A N 1
ATOM 559 C CA . ILE A 1 71 ? 11.969 -2.617 -4.264 1.00 90.88 71 ILE A CA 1
ATOM 560 C C . ILE A 1 71 ? 13.110 -3.328 -4.990 1.00 90.88 71 ILE A C 1
ATOM 562 O O . ILE A 1 71 ? 13.814 -2.690 -5.764 1.00 90.88 71 ILE A O 1
ATOM 566 N N . ALA A 1 72 ? 13.272 -4.637 -4.779 1.00 90.06 72 ALA A N 1
ATOM 567 C CA . ALA A 1 72 ? 14.323 -5.416 -5.424 1.00 90.06 72 ALA A CA 1
ATOM 568 C C . ALA A 1 72 ? 14.174 -5.460 -6.953 1.00 90.06 72 ALA A C 1
ATOM 570 O O . ALA A 1 72 ? 15.171 -5.359 -7.662 1.00 90.06 72 ALA A O 1
ATOM 571 N N . ASP A 1 73 ? 12.946 -5.582 -7.459 1.00 88.81 73 ASP A N 1
ATOM 572 C CA . ASP A 1 73 ? 12.671 -5.595 -8.896 1.00 88.81 73 ASP A CA 1
ATOM 573 C C . ASP A 1 73 ? 12.974 -4.236 -9.543 1.00 88.81 73 ASP A C 1
ATOM 575 O O . ASP A 1 73 ? 13.734 -4.168 -10.507 1.00 88.81 73 ASP A O 1
ATOM 579 N N . VAL A 1 74 ? 12.487 -3.138 -8.951 1.00 89.00 74 VAL A N 1
ATOM 580 C CA . VAL A 1 74 ? 12.789 -1.771 -9.411 1.00 89.00 74 VAL A CA 1
ATOM 581 C C . VAL A 1 74 ? 14.292 -1.494 -9.375 1.00 89.00 74 VAL A C 1
ATOM 583 O O . VAL A 1 74 ? 14.838 -0.953 -10.332 1.00 89.00 74 VAL A O 1
ATOM 586 N N . GLU A 1 75 ? 14.973 -1.884 -8.298 1.00 89.06 75 GLU A N 1
ATOM 587 C CA . GLU A 1 75 ? 16.420 -1.706 -8.146 1.00 89.06 75 GLU A CA 1
ATOM 588 C C . GLU A 1 75 ? 17.214 -2.522 -9.178 1.00 89.06 75 GLU A C 1
ATOM 590 O O . GLU A 1 75 ? 18.236 -2.060 -9.684 1.00 89.06 75 GLU A O 1
ATOM 595 N N . GLY A 1 76 ? 16.727 -3.718 -9.529 1.00 88.62 76 GLY A N 1
ATOM 596 C CA . GLY A 1 76 ? 17.297 -4.547 -10.590 1.00 88.62 76 GLY A CA 1
ATOM 597 C C . GLY A 1 76 ? 17.122 -3.946 -11.987 1.00 88.62 76 GLY A C 1
ATOM 598 O O . GLY A 1 76 ? 17.972 -4.154 -12.852 1.00 88.62 76 GLY A O 1
ATOM 599 N N . MET A 1 77 ? 16.051 -3.178 -12.209 1.00 87.38 77 MET A N 1
ATOM 600 C CA . MET A 1 77 ? 15.812 -2.464 -13.466 1.00 87.38 77 MET A CA 1
ATOM 601 C C . MET A 1 77 ? 16.597 -1.152 -13.562 1.00 87.38 77 MET A C 1
ATOM 603 O O . MET A 1 77 ? 17.123 -0.828 -14.628 1.00 87.38 77 MET A O 1
ATOM 607 N N . LEU A 1 78 ? 16.651 -0.384 -12.471 1.00 86.31 78 LEU A N 1
ATOM 608 C CA . LEU A 1 78 ? 17.327 0.906 -12.400 1.00 86.31 78 LEU A CA 1
ATOM 609 C C . LEU A 1 78 ? 17.950 1.100 -11.002 1.00 86.31 78 LEU A C 1
ATOM 611 O O . LEU A 1 78 ? 17.258 1.501 -10.064 1.00 86.31 78 LEU A O 1
ATOM 615 N N . PRO A 1 79 ? 19.260 0.841 -10.842 1.00 88.81 79 PRO A N 1
ATOM 616 C CA . PRO A 1 79 ? 19.933 0.974 -9.553 1.00 88.81 79 PRO A CA 1
ATOM 617 C C . PRO A 1 79 ? 19.824 2.386 -8.955 1.00 88.81 79 PRO A C 1
ATOM 619 O O . PRO A 1 79 ? 19.984 3.390 -9.649 1.00 88.81 79 PRO A O 1
ATOM 622 N N . GLY A 1 80 ? 19.563 2.465 -7.653 1.00 84.06 80 GLY A N 1
ATOM 623 C CA . GLY A 1 80 ? 19.338 3.680 -6.870 1.00 84.06 80 GLY A CA 1
ATOM 624 C C . GLY A 1 80 ? 17.928 4.258 -6.988 1.00 84.06 80 GLY A C 1
ATOM 625 O O . GLY A 1 80 ? 17.567 5.159 -6.225 1.00 84.06 80 GLY A O 1
ATOM 626 N N . TYR A 1 81 ? 17.113 3.754 -7.916 1.00 84.19 81 TYR A N 1
ATOM 627 C CA . TYR A 1 81 ? 15.833 4.365 -8.245 1.00 84.19 81 TYR A CA 1
ATOM 628 C C . TYR A 1 81 ? 14.743 4.069 -7.215 1.00 84.19 81 TYR A C 1
ATOM 630 O O . TYR A 1 81 ? 13.940 4.944 -6.892 1.00 84.19 81 TYR A O 1
ATOM 638 N N . SER A 1 82 ? 14.766 2.884 -6.602 1.00 82.75 82 SER A N 1
ATOM 639 C CA . SER A 1 82 ? 13.818 2.539 -5.538 1.00 82.75 82 SER A CA 1
ATOM 640 C C . SER A 1 82 ? 13.882 3.534 -4.365 1.00 82.75 82 SER A C 1
ATOM 642 O O . SER A 1 82 ? 12.855 3.951 -3.829 1.00 82.75 82 SER A O 1
ATOM 644 N N . ALA A 1 83 ? 15.083 3.998 -4.007 1.00 83.50 83 ALA A N 1
ATOM 645 C CA . ALA A 1 83 ? 15.286 4.990 -2.956 1.00 83.50 83 ALA A CA 1
ATOM 646 C C . ALA A 1 83 ? 14.765 6.386 -3.336 1.00 83.50 83 ALA A C 1
ATOM 648 O O . ALA A 1 83 ? 14.347 7.127 -2.445 1.00 83.50 83 ALA A O 1
ATOM 649 N N . LEU A 1 84 ? 14.785 6.744 -4.625 1.00 81.31 84 LEU A N 1
ATOM 650 C CA . LEU A 1 84 ? 14.228 8.004 -5.121 1.00 81.31 84 LEU A CA 1
ATOM 651 C C . LEU A 1 84 ? 12.701 8.002 -5.005 1.00 81.31 84 LEU A C 1
ATOM 653 O O . LEU A 1 84 ? 12.149 8.933 -4.421 1.00 81.31 84 LEU A O 1
ATOM 657 N N . ILE A 1 85 ? 12.046 6.920 -5.439 1.00 82.38 85 ILE A N 1
ATOM 658 C CA . ILE A 1 85 ? 10.586 6.759 -5.323 1.00 82.38 85 ILE A CA 1
ATOM 659 C C . ILE A 1 85 ? 10.144 6.846 -3.860 1.00 82.38 85 ILE A C 1
ATOM 661 O O . ILE A 1 85 ? 9.210 7.564 -3.524 1.00 82.38 85 ILE A O 1
ATOM 665 N N . LEU A 1 86 ? 10.852 6.157 -2.962 1.00 82.88 86 LEU A N 1
ATOM 666 C CA . LEU A 1 86 ? 10.475 6.101 -1.548 1.00 82.88 86 LEU A CA 1
ATOM 667 C C . LEU A 1 86 ? 10.706 7.419 -0.786 1.00 82.88 86 LEU A C 1
ATOM 669 O O . LEU A 1 86 ? 10.157 7.586 0.306 1.00 82.88 86 LEU A O 1
ATOM 673 N N . ARG A 1 87 ? 11.545 8.330 -1.302 1.00 82.50 87 ARG A N 1
ATOM 674 C CA . ARG A 1 87 ? 11.932 9.585 -0.623 1.00 82.50 87 ARG A CA 1
ATOM 675 C C . ARG A 1 87 ? 11.336 10.844 -1.249 1.00 82.50 87 ARG A C 1
ATOM 677 O O . ARG A 1 87 ? 11.333 11.876 -0.579 1.00 82.50 87 ARG A O 1
ATOM 684 N N . GLY A 1 88 ? 10.881 10.785 -2.497 1.00 76.44 88 GLY A N 1
ATOM 685 C CA . GLY A 1 88 ? 10.397 11.936 -3.257 1.00 76.44 88 GLY A CA 1
ATOM 686 C C . GLY A 1 88 ? 9.006 11.727 -3.848 1.00 76.44 88 GLY A C 1
ATOM 687 O O . GLY A 1 88 ? 8.485 10.617 -3.872 1.00 76.44 88 GLY A O 1
ATOM 688 N N . ASP A 1 89 ? 8.406 12.813 -4.336 1.00 74.31 89 ASP A N 1
ATOM 689 C CA . ASP A 1 89 ? 7.206 12.729 -5.170 1.00 74.31 89 ASP A CA 1
ATOM 690 C C . ASP A 1 89 ? 7.645 12.534 -6.623 1.00 74.31 89 ASP A C 1
ATOM 692 O O . ASP A 1 89 ? 8.130 13.464 -7.261 1.00 74.31 89 ASP A O 1
ATOM 696 N N . THR A 1 90 ? 7.547 11.296 -7.098 1.00 78.75 90 THR A N 1
ATOM 697 C CA . THR A 1 90 ? 7.951 10.874 -8.452 1.00 78.75 90 THR A CA 1
ATOM 698 C C . THR A 1 90 ? 6.735 10.589 -9.338 1.00 78.75 90 THR A C 1
ATOM 700 O O . THR A 1 90 ? 6.869 10.106 -10.454 1.00 78.75 90 THR A O 1
ATOM 703 N N . ARG A 1 91 ? 5.517 10.928 -8.882 1.00 72.94 91 ARG A N 1
ATOM 704 C CA . ARG A 1 91 ? 4.258 10.614 -9.587 1.00 72.94 91 ARG A CA 1
ATOM 705 C C . ARG A 1 91 ? 4.165 11.195 -10.998 1.00 72.94 91 ARG A C 1
ATOM 707 O O . ARG A 1 91 ? 3.450 10.640 -11.825 1.00 72.94 91 ARG A O 1
ATOM 714 N N . GLU A 1 92 ? 4.835 12.316 -11.244 1.00 73.44 92 GLU A N 1
ATOM 715 C CA . GLU A 1 92 ? 4.845 12.998 -12.542 1.00 73.44 92 GLU A CA 1
ATOM 716 C C . GLU A 1 92 ? 6.022 12.573 -13.431 1.00 73.44 92 GLU A C 1
ATOM 718 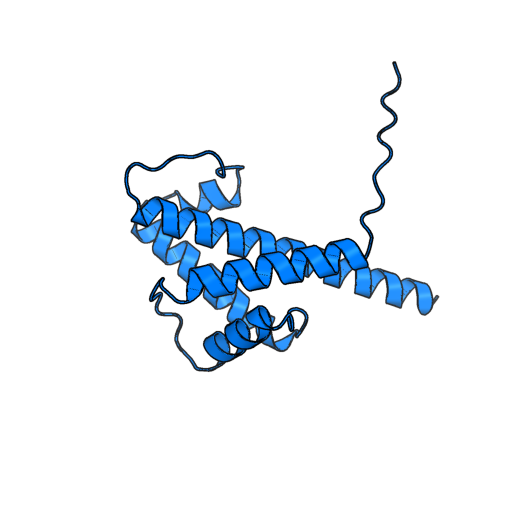O O . GLU A 1 92 ? 6.123 13.025 -14.573 1.00 73.44 92 GLU A O 1
ATOM 723 N N . ASP A 1 93 ? 6.900 11.693 -12.940 1.00 77.62 93 ASP A N 1
ATOM 724 C CA . ASP A 1 93 ? 7.999 11.171 -13.738 1.00 77.62 93 ASP A CA 1
ATOM 725 C C . ASP A 1 93 ? 7.440 10.297 -14.865 1.00 77.62 93 ASP A C 1
ATOM 727 O O . ASP A 1 93 ? 6.749 9.300 -14.636 1.00 77.62 93 ASP A O 1
ATOM 731 N N . VAL A 1 94 ? 7.772 10.664 -16.103 1.00 70.31 94 VAL A N 1
ATOM 732 C CA . VAL A 1 94 ? 7.394 9.903 -17.295 1.00 70.31 94 VAL A CA 1
ATOM 733 C C . VAL A 1 94 ? 8.600 9.126 -17.797 1.00 70.31 94 VAL A C 1
ATOM 735 O O . VAL A 1 94 ? 9.582 9.705 -18.271 1.00 70.31 94 VAL A O 1
ATOM 738 N N . TYR A 1 95 ? 8.508 7.800 -17.750 1.00 74.25 95 TYR A N 1
ATOM 739 C CA . TYR A 1 95 ? 9.538 6.913 -18.276 1.00 74.25 95 TYR A CA 1
ATOM 740 C C . TYR A 1 95 ? 9.250 6.524 -19.723 1.00 74.25 95 TYR A C 1
ATOM 742 O O . TYR A 1 95 ? 8.154 6.098 -20.078 1.00 74.25 95 TYR A O 1
ATOM 750 N N . VAL A 1 96 ? 10.285 6.588 -20.566 1.00 71.31 96 VAL A N 1
ATOM 751 C CA . VAL A 1 96 ? 10.219 6.098 -21.956 1.00 71.31 96 VAL A CA 1
ATOM 752 C C . VAL A 1 96 ? 9.984 4.581 -21.993 1.00 71.31 96 VAL A C 1
ATOM 754 O O . VAL A 1 96 ? 9.366 4.059 -22.919 1.00 71.31 96 VAL A O 1
ATOM 757 N N . ASN A 1 97 ? 10.458 3.857 -20.975 1.00 85.00 97 ASN A N 1
ATOM 758 C CA . ASN A 1 97 ? 10.248 2.422 -20.846 1.00 85.00 97 ASN A CA 1
ATOM 759 C C . ASN A 1 97 ? 8.953 2.132 -20.072 1.00 85.00 97 ASN A C 1
ATOM 761 O O . ASN A 1 97 ? 8.880 2.344 -18.861 1.00 85.00 97 ASN A O 1
ATOM 765 N N . ALA A 1 98 ? 7.968 1.569 -20.773 1.00 85.62 98 ALA A N 1
ATOM 766 C CA . ALA A 1 98 ? 6.673 1.207 -20.207 1.00 85.62 98 ALA A CA 1
ATOM 767 C C . ALA A 1 98 ? 6.769 0.221 -19.029 1.00 85.62 98 ALA A C 1
ATOM 769 O O . ALA A 1 98 ? 5.940 0.276 -18.128 1.00 85.62 98 ALA A O 1
ATOM 770 N N . GLU A 1 99 ? 7.767 -0.667 -18.997 1.00 86.31 99 GLU A N 1
ATOM 771 C CA . GLU A 1 99 ? 7.929 -1.598 -17.875 1.00 86.31 99 GLU A CA 1
ATOM 772 C C . GLU A 1 99 ? 8.453 -0.899 -16.620 1.00 86.31 99 GLU A C 1
ATOM 774 O O . GLU A 1 99 ? 7.967 -1.176 -15.525 1.00 86.31 99 GLU A O 1
ATOM 779 N N . ILE A 1 100 ? 9.377 0.057 -16.780 1.00 85.12 100 ILE A N 1
ATOM 780 C CA . ILE A 1 100 ? 9.865 0.878 -15.661 1.00 85.12 100 ILE A CA 1
ATOM 781 C C . ILE A 1 100 ? 8.708 1.703 -15.098 1.00 85.12 100 ILE A C 1
ATOM 783 O O . ILE A 1 100 ? 8.500 1.694 -13.887 1.00 85.12 100 ILE A O 1
ATOM 787 N N . GLN A 1 101 ? 7.898 2.322 -15.966 1.00 87.31 101 GLN A N 1
ATOM 788 C CA . GLN A 1 101 ? 6.697 3.046 -15.541 1.00 87.31 101 GLN A CA 1
ATOM 789 C C . GLN A 1 101 ? 5.734 2.138 -14.765 1.00 87.31 101 GLN A C 1
ATOM 791 O O . GLN A 1 101 ? 5.262 2.503 -13.693 1.00 87.31 101 GLN A O 1
ATOM 796 N N . ARG A 1 102 ? 5.473 0.918 -15.258 1.00 87.69 102 ARG A N 1
ATOM 797 C CA . ARG A 1 102 ? 4.594 -0.030 -14.558 1.00 87.69 102 ARG A CA 1
ATOM 798 C C . ARG A 1 102 ? 5.108 -0.359 -13.158 1.00 87.69 102 ARG A C 1
ATOM 800 O O . ARG A 1 102 ? 4.320 -0.370 -12.217 1.00 87.69 102 ARG A O 1
ATOM 807 N N . ARG A 1 103 ? 6.407 -0.630 -12.998 1.00 87.62 103 ARG A N 1
ATOM 808 C CA . ARG A 1 103 ? 6.991 -0.960 -11.686 1.00 87.62 103 ARG A CA 1
ATOM 809 C C . ARG A 1 103 ? 7.053 0.232 -10.743 1.00 87.62 103 ARG A C 1
ATOM 811 O O . ARG A 1 103 ? 6.777 0.071 -9.555 1.00 87.62 103 ARG A O 1
ATOM 818 N N . HIS A 1 104 ? 7.325 1.414 -11.278 1.00 88.44 104 HIS A N 1
ATOM 819 C CA . HIS A 1 104 ? 7.206 2.676 -10.565 1.00 88.44 104 HIS A CA 1
ATOM 820 C C . HIS A 1 104 ? 5.797 2.865 -9.986 1.00 88.44 104 HIS A C 1
ATOM 822 O O . HIS A 1 104 ? 5.632 2.984 -8.770 1.00 88.44 104 HIS A O 1
ATOM 828 N N . ASP A 1 105 ? 4.770 2.782 -10.834 1.00 88.25 105 ASP A N 1
ATOM 829 C CA . ASP A 1 105 ? 3.379 2.982 -10.424 1.00 88.25 105 ASP A CA 1
ATOM 830 C C . ASP A 1 105 ? 2.938 1.937 -9.387 1.00 88.25 105 ASP A C 1
ATOM 832 O O . ASP A 1 105 ? 2.192 2.245 -8.455 1.00 88.25 105 ASP A O 1
ATOM 836 N N . MET A 1 106 ? 3.418 0.696 -9.512 1.00 89.69 106 MET A N 1
ATOM 837 C CA . MET A 1 106 ? 3.180 -0.357 -8.522 1.00 89.69 106 MET A CA 1
ATOM 838 C C . MET A 1 106 ? 3.826 -0.050 -7.168 1.00 89.69 106 MET A C 1
ATOM 840 O O . MET A 1 106 ? 3.180 -0.245 -6.135 1.00 89.69 106 MET A O 1
ATOM 844 N N . LEU A 1 107 ? 5.073 0.433 -7.152 1.00 90.56 107 LEU A N 1
ATOM 845 C CA . LEU A 1 107 ? 5.764 0.790 -5.913 1.00 90.56 107 LEU A CA 1
ATOM 846 C C . LEU A 1 107 ? 5.077 1.972 -5.214 1.00 90.56 107 LEU A C 1
ATOM 848 O O . LEU A 1 107 ? 4.876 1.920 -3.999 1.00 90.56 107 LEU A O 1
ATOM 852 N N . ILE A 1 108 ? 4.628 2.974 -5.977 1.00 90.31 108 ILE A N 1
ATOM 853 C CA . ILE A 1 108 ? 3.831 4.092 -5.451 1.00 90.31 108 ILE A CA 1
ATOM 854 C C . ILE A 1 108 ? 2.521 3.586 -4.844 1.00 90.31 108 ILE A C 1
ATOM 856 O O . ILE A 1 108 ? 2.223 3.895 -3.691 1.00 90.31 108 ILE A O 1
ATOM 860 N N . ARG A 1 109 ? 1.756 2.756 -5.565 1.00 90.44 109 ARG A N 1
ATOM 861 C CA . ARG A 1 109 ? 0.486 2.200 -5.059 1.00 90.44 109 ARG A CA 1
ATOM 862 C C . ARG A 1 109 ? 0.678 1.394 -3.779 1.00 90.44 109 ARG A C 1
ATOM 864 O O . ARG A 1 109 ? -0.132 1.499 -2.858 1.00 90.44 109 ARG A O 1
ATOM 871 N N . TRP A 1 110 ? 1.754 0.610 -3.697 1.00 92.44 110 TRP A N 1
ATOM 872 C CA . TRP A 1 110 ? 2.109 -0.113 -2.478 1.00 92.44 110 TRP A CA 1
ATOM 873 C C . TRP A 1 110 ? 2.400 0.842 -1.314 1.00 92.44 110 TRP A C 1
ATOM 875 O O . TRP A 1 110 ? 1.887 0.632 -0.212 1.00 92.44 110 TRP A O 1
ATOM 885 N N . GLN A 1 111 ? 3.178 1.902 -1.549 1.00 92.00 111 GLN A N 1
ATOM 886 C CA . GLN A 1 111 ? 3.512 2.894 -0.527 1.00 92.00 111 GLN A CA 1
ATOM 887 C C . GLN A 1 111 ? 2.268 3.642 -0.035 1.00 92.00 111 GLN A C 1
ATOM 889 O O . GLN A 1 111 ? 2.052 3.741 1.175 1.00 92.00 111 GLN A O 1
ATOM 894 N N . GLU A 1 112 ? 1.422 4.110 -0.952 1.00 90.81 112 GLU A N 1
ATOM 895 C CA . GLU A 1 112 ? 0.178 4.812 -0.628 1.00 90.81 112 GLU A CA 1
ATOM 896 C C . GLU A 1 112 ? -0.770 3.928 0.186 1.00 90.81 112 GLU A C 1
ATOM 898 O O . GLU A 1 112 ? -1.278 4.355 1.227 1.00 90.81 112 GLU A O 1
ATOM 903 N N . PHE A 1 113 ? -0.937 2.663 -0.215 1.00 93.44 113 PHE A N 1
ATOM 904 C CA . PHE A 1 113 ? -1.711 1.691 0.551 1.00 93.44 113 PHE A CA 1
ATOM 905 C C . PHE A 1 113 ? -1.139 1.482 1.959 1.00 93.44 113 PHE A C 1
ATOM 907 O O . PHE A 1 113 ? -1.873 1.579 2.948 1.00 93.44 113 PHE A O 1
ATOM 914 N N . ARG A 1 114 ? 0.169 1.217 2.071 1.00 93.25 114 ARG A N 1
ATOM 915 C CA . ARG A 1 114 ? 0.848 0.983 3.354 1.00 93.25 114 ARG A CA 1
ATOM 916 C C . ARG A 1 114 ? 0.662 2.168 4.300 1.00 93.25 114 ARG A C 1
ATOM 918 O O . ARG A 1 114 ? 0.315 1.985 5.469 1.00 93.25 114 ARG A O 1
ATOM 925 N N . ASP A 1 115 ? 0.882 3.378 3.801 1.00 91.62 115 ASP A N 1
ATOM 926 C CA . ASP A 1 115 ? 0.829 4.594 4.603 1.00 91.62 115 ASP A CA 1
ATOM 927 C C . ASP A 1 115 ? -0.609 4.933 5.016 1.00 91.62 115 ASP A C 1
ATOM 929 O O . ASP A 1 115 ? -0.852 5.251 6.185 1.00 91.62 115 ASP A O 1
ATOM 933 N N . ALA A 1 116 ? -1.583 4.788 4.111 1.00 92.12 116 ALA A N 1
ATOM 934 C CA . ALA A 1 116 ? -2.999 4.943 4.437 1.00 92.12 116 ALA A CA 1
ATOM 935 C C . ALA A 1 116 ? -3.442 3.921 5.499 1.00 92.12 116 ALA A C 1
ATOM 937 O O . ALA A 1 116 ? -4.084 4.287 6.490 1.00 92.12 116 ALA A O 1
ATOM 938 N N . ARG A 1 117 ? -3.040 2.650 5.351 1.00 93.50 117 ARG A N 1
ATOM 939 C CA . ARG A 1 117 ? -3.381 1.569 6.287 1.00 93.50 117 ARG A CA 1
ATOM 940 C C . ARG A 1 117 ? -2.821 1.840 7.680 1.00 93.50 117 ARG A C 1
ATOM 942 O O . ARG A 1 117 ? -3.531 1.685 8.674 1.00 93.50 117 ARG A O 1
ATOM 949 N N . ASN A 1 118 ? -1.573 2.297 7.762 1.00 92.44 118 ASN A N 1
ATOM 950 C CA . ASN A 1 118 ? -0.939 2.658 9.028 1.00 92.44 118 ASN A CA 1
ATOM 951 C C . ASN A 1 118 ? -1.624 3.856 9.696 1.00 92.44 118 ASN A C 1
ATOM 953 O O . ASN A 1 118 ? -1.850 3.830 10.908 1.00 92.44 118 ASN A O 1
ATOM 957 N N . ARG A 1 119 ? -2.019 4.877 8.922 1.00 92.25 119 ARG A N 1
ATOM 958 C CA . ARG A 1 119 ? -2.785 6.025 9.437 1.00 92.25 119 ARG A CA 1
ATOM 959 C C . ARG A 1 119 ? -4.135 5.592 10.008 1.00 92.25 119 ARG A C 1
ATOM 961 O O . ARG A 1 119 ? -4.478 6.002 11.116 1.00 92.25 119 ARG A O 1
ATOM 968 N N . LEU A 1 120 ? -4.867 4.730 9.301 1.00 92.62 120 LEU A N 1
ATOM 969 C CA . LEU A 1 120 ? -6.149 4.199 9.765 1.00 92.62 120 LEU A CA 1
ATOM 970 C C . LEU A 1 120 ? -5.995 3.381 11.055 1.00 92.62 120 LEU A C 1
ATOM 972 O O . LEU A 1 120 ? -6.693 3.647 12.033 1.00 92.62 120 LEU A O 1
ATOM 976 N N . ARG A 1 121 ? -5.038 2.442 11.103 1.00 91.88 121 ARG A N 1
ATOM 977 C CA . ARG A 1 121 ? -4.754 1.646 12.314 1.00 91.88 121 ARG A CA 1
ATOM 978 C C . ARG A 1 121 ? -4.349 2.537 13.487 1.00 91.88 121 ARG A C 1
ATOM 980 O O . ARG A 1 121 ? -4.823 2.321 14.601 1.00 91.88 121 ARG A O 1
ATOM 987 N N . GLY A 1 122 ? -3.520 3.553 13.244 1.00 90.62 122 GLY A N 1
ATOM 988 C CA . GLY A 1 122 ? -3.145 4.546 14.250 1.00 90.62 122 GLY A CA 1
ATOM 989 C C . GLY A 1 122 ? -4.359 5.286 14.812 1.00 90.62 122 GLY A C 1
ATOM 990 O O . GLY A 1 122 ? -4.504 5.385 16.029 1.00 90.62 122 GLY A O 1
ATOM 991 N N . LYS A 1 123 ? -5.278 5.723 13.942 1.00 90.56 123 LYS A N 1
ATOM 992 C CA . LYS A 1 123 ? -6.503 6.414 14.359 1.00 90.56 123 LYS A CA 1
ATOM 993 C C . LYS A 1 123 ? -7.447 5.507 15.154 1.00 90.56 123 LYS A C 1
ATOM 995 O O . LYS A 1 123 ? -7.913 5.913 16.213 1.00 90.56 123 LYS A O 1
ATOM 1000 N N . VAL A 1 124 ? -7.662 4.266 14.708 1.00 89.50 124 VAL A N 1
ATOM 1001 C CA . VAL A 1 124 ? -8.460 3.263 15.441 1.00 89.50 124 VAL A CA 1
ATOM 1002 C C . VAL A 1 124 ? -7.879 3.004 16.832 1.00 89.50 124 VAL A C 1
ATOM 1004 O O . VAL A 1 124 ? -8.620 2.962 17.811 1.00 89.50 124 VAL A O 1
ATOM 1007 N N . ARG A 1 125 ? -6.552 2.851 16.941 1.00 89.50 125 ARG A N 1
ATOM 1008 C CA . ARG A 1 125 ? -5.876 2.651 18.233 1.00 89.50 125 ARG A CA 1
ATOM 1009 C C . ARG A 1 125 ? -6.049 3.858 19.153 1.00 89.50 125 ARG A C 1
ATOM 1011 O O . ARG A 1 125 ? -6.379 3.668 20.316 1.00 89.50 125 ARG A O 1
ATOM 1018 N N . ALA A 1 126 ? -5.883 5.075 18.633 1.00 88.69 126 ALA A N 1
ATOM 1019 C CA . ALA A 1 126 ? -6.093 6.298 19.405 1.00 88.69 126 ALA A CA 1
ATOM 1020 C C . ALA A 1 126 ? -7.538 6.417 19.917 1.00 88.69 126 ALA A C 1
ATOM 1022 O O . ALA A 1 126 ? -7.744 6.737 21.080 1.00 88.69 126 ALA A O 1
ATOM 1023 N N . MET A 1 127 ? -8.532 6.099 19.081 1.00 89.12 127 MET A N 1
ATOM 1024 C CA . MET A 1 127 ? -9.941 6.118 19.489 1.00 89.12 127 MET A CA 1
ATOM 1025 C C . MET A 1 127 ? -10.247 5.110 20.599 1.00 89.12 127 MET A C 1
ATOM 1027 O O . MET A 1 127 ? -10.973 5.449 21.524 1.00 89.12 127 MET A O 1
ATOM 1031 N N . ARG A 1 128 ? -9.682 3.896 20.536 1.00 88.38 128 ARG A N 1
ATOM 1032 C CA . ARG A 1 128 ? -9.836 2.893 21.605 1.00 88.38 128 ARG A CA 1
ATOM 1033 C C . ARG A 1 128 ? -9.232 3.377 22.919 1.00 88.38 128 ARG A C 1
ATOM 1035 O O . ARG A 1 128 ? -9.916 3.371 23.926 1.00 88.38 128 ARG A O 1
ATOM 1042 N N . LEU A 1 129 ? -8.002 3.892 22.872 1.00 90.00 129 LEU A N 1
ATOM 1043 C CA . LEU A 1 129 ? -7.339 4.454 24.051 1.00 90.00 129 LEU A CA 1
ATOM 1044 C C . LEU A 1 129 ? -8.148 5.589 24.689 1.00 90.00 129 LEU A C 1
ATOM 1046 O O . LEU A 1 129 ? -8.198 5.668 25.905 1.00 90.00 129 LEU A O 1
ATOM 1050 N N . LEU A 1 130 ? -8.776 6.454 23.886 1.00 87.44 130 LEU A N 1
ATOM 1051 C CA . LEU A 1 130 ? -9.630 7.535 24.391 1.00 87.44 130 LEU A CA 1
ATOM 1052 C C . LEU A 1 130 ? -10.966 7.044 24.959 1.00 87.44 130 LEU A C 1
ATOM 1054 O O . LEU A 1 130 ? -11.515 7.707 25.826 1.00 87.44 130 LEU A O 1
ATOM 1058 N N . ALA A 1 131 ? -11.503 5.933 24.451 1.00 85.06 131 ALA A N 1
ATOM 1059 C CA . ALA A 1 131 ? -12.730 5.330 24.970 1.00 85.06 131 ALA A CA 1
ATOM 1060 C C . ALA A 1 131 ? -12.499 4.552 26.278 1.00 85.06 131 ALA A C 1
ATOM 1062 O O . ALA A 1 131 ? -13.439 4.375 27.048 1.00 85.06 131 ALA A O 1
ATOM 1063 N N . ASP A 1 132 ? -11.264 4.099 26.508 1.00 77.56 132 ASP A N 1
ATOM 1064 C CA . ASP A 1 132 ? -10.833 3.395 27.720 1.00 77.56 132 ASP A CA 1
ATOM 1065 C C . ASP A 1 132 ? -10.362 4.354 28.848 1.00 77.56 132 ASP A C 1
ATOM 1067 O O . ASP A 1 132 ? -9.979 3.882 29.921 1.00 77.56 132 ASP A O 1
ATOM 1071 N N . LEU A 1 133 ? -10.364 5.678 28.612 1.00 57.91 133 LEU A N 1
ATOM 1072 C CA . LEU A 1 133 ? -10.054 6.748 29.582 1.00 57.91 133 LEU A CA 1
ATOM 1073 C C . LEU A 1 133 ? -11.324 7.316 30.228 1.00 57.91 133 LEU A C 1
ATOM 1075 O O . LEU A 1 133 ? -11.258 7.612 31.443 1.00 57.91 133 LEU A O 1
#

Sequence (133 aa):
MSYNYTRREVTIEYLAELVITHAAGLSDCWRPASLNVEGRRHQMMLERFARGDVLDDRDDAALEAVGKALIADVEGMLPGYSALILRGDTREDVYVNAEIQRRHDMLIRWQEFRDARNRLRGKVRAMRLLADL